Protein AF-A0A8S3WFT4-F1 (afdb_monomer_lite)

pLDDT: mean 75.22, std 12.32, range [48.56, 90.31]

Sequence (112 aa):
MVSKYGVLKLLSSRQKHTKAVSAIPSKTKQRNIMSAFVTKGVMLKNNVVTATEIKLAGFL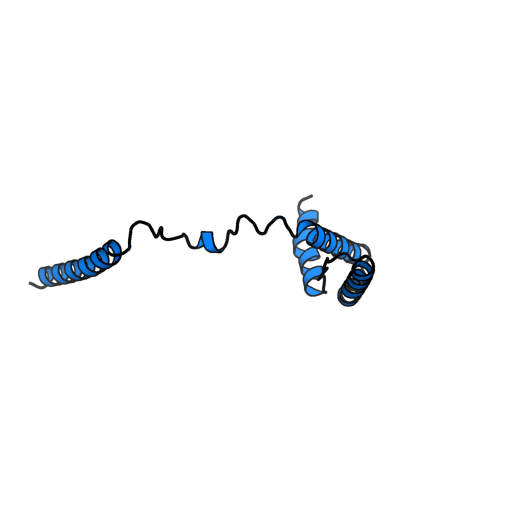AEHNIAFQTADHMSDLINGILEDFGVEHKIAMKRTKATAVITEVLVKVKNRL

Structure (mmCIF, N/CA/C/O backbone):
data_AF-A0A8S3WFT4-F1
#
_entry.id   AF-A0A8S3WFT4-F1
#
loop_
_atom_site.group_PDB
_atom_site.id
_atom_site.type_symbol
_atom_site.label_atom_id
_atom_site.label_alt_id
_atom_site.label_comp_id
_atom_site.label_asym_id
_atom_site.label_entity_id
_atom_site.label_seq_id
_atom_site.pdbx_PDB_ins_code
_atom_site.Cartn_x
_atom_site.Cartn_y
_atom_site.Cartn_z
_atom_site.occupancy
_atom_site.B_iso_or_equiv
_atom_site.auth_seq_id
_atom_site.auth_comp_id
_atom_site.auth_asym_id
_atom_site.auth_atom_id
_atom_site.pdbx_PDB_model_num
ATOM 1 N N . MET A 1 1 ? -52.990 -14.160 -47.522 1.00 48.56 1 MET A N 1
ATOM 2 C CA . MET A 1 1 ? -53.623 -13.350 -46.445 1.00 48.56 1 MET A CA 1
ATOM 3 C C . MET A 1 1 ? -52.805 -13.247 -45.138 1.00 48.56 1 MET A C 1
ATOM 5 O O . MET A 1 1 ? -53.292 -12.648 -44.191 1.00 48.56 1 MET A O 1
ATOM 9 N N . VAL A 1 2 ? -51.548 -13.720 -45.065 1.00 54.28 2 VAL A N 1
ATOM 10 C CA . VAL A 1 2 ? -50.767 -13.797 -43.799 1.00 54.28 2 VAL A CA 1
ATOM 11 C C . VAL A 1 2 ? -50.073 -12.477 -43.395 1.00 54.28 2 VAL A C 1
ATOM 13 O O . VAL A 1 2 ? -49.797 -12.245 -42.222 1.00 54.28 2 VAL A O 1
ATOM 16 N N . SER A 1 3 ? -49.849 -11.556 -44.338 1.00 59.12 3 SER A N 1
ATOM 17 C CA . SER A 1 3 ? -49.046 -10.342 -44.104 1.00 59.12 3 SER A CA 1
ATOM 18 C C . SER A 1 3 ? -49.707 -9.312 -43.164 1.00 59.12 3 SER A C 1
ATOM 20 O O . SER A 1 3 ? -49.033 -8.715 -42.326 1.00 59.12 3 SER A O 1
ATOM 22 N N . LYS A 1 4 ? -51.038 -9.148 -43.209 1.00 59.47 4 LYS A N 1
ATOM 23 C CA . LYS A 1 4 ? -51.744 -8.121 -42.412 1.00 59.47 4 LYS A CA 1
ATOM 24 C C . LYS A 1 4 ? -51.761 -8.427 -40.907 1.00 59.47 4 LYS A C 1
ATOM 26 O O . LYS A 1 4 ? -51.589 -7.524 -40.092 1.00 59.47 4 LYS A O 1
ATOM 31 N N . TYR A 1 5 ? -51.907 -9.698 -40.532 1.00 69.69 5 TYR A N 1
ATOM 32 C CA . TYR A 1 5 ? -51.956 -10.120 -39.127 1.00 69.69 5 TYR A CA 1
ATOM 33 C C . TYR A 1 5 ? -50.602 -9.965 -38.418 1.00 69.69 5 TYR A C 1
ATOM 35 O O . TYR A 1 5 ? -50.559 -9.568 -37.252 1.00 69.69 5 TYR A O 1
ATOM 43 N N . GLY A 1 6 ? -49.492 -10.199 -39.128 1.00 73.38 6 GLY A N 1
ATOM 44 C CA . GLY A 1 6 ? -48.143 -9.978 -38.595 1.00 73.38 6 GLY A CA 1
ATOM 45 C C . GLY A 1 6 ? -47.877 -8.506 -38.267 1.00 73.38 6 GLY A C 1
ATOM 46 O O . GLY A 1 6 ? -47.369 -8.188 -37.190 1.00 73.38 6 GLY A O 1
ATOM 47 N N . VAL A 1 7 ? -48.312 -7.599 -39.147 1.00 75.44 7 VAL A N 1
ATOM 48 C CA . VAL A 1 7 ? -48.195 -6.148 -38.937 1.00 75.44 7 VAL A CA 1
ATOM 49 C C . VAL A 1 7 ? -49.033 -5.692 -37.736 1.00 75.44 7 VAL A C 1
ATOM 51 O O . VAL A 1 7 ? -48.531 -4.949 -36.893 1.00 75.44 7 VAL A O 1
ATOM 54 N N . LEU A 1 8 ? -50.264 -6.193 -37.576 1.00 73.38 8 LEU A N 1
ATOM 55 C CA . LEU A 1 8 ? -51.098 -5.890 -36.402 1.00 73.38 8 LEU A CA 1
ATOM 56 C C . LEU A 1 8 ? -50.465 -6.360 -35.078 1.00 73.38 8 LEU A C 1
ATOM 58 O O . LEU A 1 8 ? -50.507 -5.647 -34.069 1.00 73.38 8 LEU A O 1
ATOM 62 N N . LYS A 1 9 ? -49.838 -7.542 -35.063 1.00 76.94 9 LYS A N 1
ATOM 63 C CA . LYS A 1 9 ? -49.160 -8.065 -33.865 1.00 76.94 9 LYS A CA 1
ATOM 64 C C . LYS A 1 9 ? -47.917 -7.245 -33.498 1.00 76.94 9 LYS A C 1
ATOM 66 O O . LYS A 1 9 ? -47.652 -7.009 -32.317 1.00 76.94 9 LYS A O 1
ATOM 71 N N . LEU A 1 10 ? -47.188 -6.758 -34.500 1.00 75.44 10 LEU A N 1
ATOM 72 C CA . LEU A 1 10 ? -46.042 -5.875 -34.299 1.00 75.44 10 LEU A CA 1
ATOM 73 C C . LEU A 1 10 ? -46.472 -4.504 -33.757 1.00 75.44 10 LEU A C 1
ATOM 75 O O . LEU A 1 10 ? -45.870 -4.003 -32.809 1.00 75.44 10 LEU A O 1
ATOM 79 N N . LEU A 1 11 ? -47.540 -3.921 -34.308 1.00 71.75 11 LEU A N 1
ATOM 80 C CA . LEU A 1 11 ? -48.081 -2.640 -33.846 1.00 71.75 11 LEU A CA 1
ATOM 81 C C . LEU A 1 11 ? -48.604 -2.722 -32.406 1.00 71.75 11 LEU A C 1
ATOM 83 O O . LEU A 1 11 ? -48.282 -1.859 -31.592 1.00 71.75 11 LEU A O 1
ATOM 87 N N . SER A 1 12 ? -49.332 -3.786 -32.053 1.00 77.19 12 SER A N 1
ATOM 88 C CA . SER A 1 12 ? -49.814 -3.978 -30.676 1.00 77.19 12 SER A CA 1
ATOM 89 C C . SER A 1 12 ? -48.675 -4.192 -29.670 1.00 77.19 12 SER A C 1
ATOM 91 O O . SER A 1 12 ? -48.727 -3.666 -28.560 1.00 77.19 12 SER A O 1
ATOM 93 N N . SER A 1 13 ? -47.608 -4.899 -30.053 1.00 74.69 13 SER A N 1
ATOM 94 C CA . SER A 1 13 ? -46.415 -5.060 -29.207 1.00 74.69 13 SER A CA 1
ATOM 95 C C . SER A 1 13 ? -45.667 -3.734 -29.017 1.00 74.69 13 SER A C 1
ATOM 97 O O . SER A 1 13 ? -45.250 -3.415 -27.904 1.00 74.69 13 SER A O 1
ATOM 99 N N . ARG A 1 14 ? -45.571 -2.910 -30.071 1.00 71.69 14 ARG A N 1
ATOM 100 C CA . ARG A 1 14 ? -44.982 -1.562 -30.000 1.00 71.69 14 ARG A CA 1
ATOM 101 C C . ARG A 1 14 ? -45.770 -0.636 -29.073 1.00 71.69 14 ARG A C 1
ATOM 103 O O . ARG A 1 14 ? -45.162 0.062 -28.269 1.00 71.69 14 ARG A O 1
ATOM 110 N N . GLN A 1 15 ? -47.102 -0.681 -29.116 1.00 72.94 15 GLN A N 1
ATOM 111 C CA . GLN A 1 15 ? -47.961 0.133 -28.246 1.00 72.94 15 GLN A CA 1
ATOM 112 C C . GLN A 1 15 ? -47.791 -0.180 -26.751 1.00 72.94 15 GLN A C 1
ATOM 114 O O . GLN A 1 15 ? -47.955 0.709 -25.919 1.00 72.94 15 GLN A O 1
ATOM 119 N N . LYS A 1 16 ? -47.460 -1.425 -26.385 1.00 76.69 16 LYS A N 1
ATOM 120 C CA . LYS A 1 16 ? -47.183 -1.794 -24.985 1.00 76.69 16 LYS A CA 1
ATOM 121 C C . LYS A 1 16 ? -45.894 -1.141 -24.482 1.00 76.69 16 LYS A C 1
ATOM 123 O O . LYS A 1 16 ? -45.881 -0.577 -23.393 1.00 76.69 16 LYS A O 1
ATOM 128 N N . HIS A 1 17 ? -44.843 -1.164 -25.303 1.00 69.19 17 HIS A N 1
ATOM 129 C CA . HIS A 1 17 ? -43.560 -0.539 -24.983 1.00 69.19 17 HIS A CA 1
ATOM 130 C C . HIS A 1 17 ? -43.679 0.986 -24.869 1.00 69.19 17 HIS A C 1
ATOM 132 O O . HIS A 1 17 ? -43.222 1.567 -23.890 1.00 69.19 17 HIS A O 1
ATOM 138 N N . THR A 1 18 ? -44.347 1.645 -25.822 1.00 69.62 18 THR A N 1
ATOM 139 C CA . THR A 1 18 ? -44.495 3.109 -25.792 1.00 69.62 18 THR A CA 1
ATOM 140 C C . THR A 1 18 ? -45.288 3.589 -24.579 1.00 69.62 18 THR A C 1
ATOM 142 O O . THR A 1 18 ? -44.901 4.585 -23.978 1.00 69.62 18 THR A O 1
ATOM 145 N N . LYS A 1 19 ? -46.342 2.864 -24.175 1.00 74.12 19 LYS A N 1
ATOM 146 C CA . LYS A 1 19 ? -47.128 3.172 -22.966 1.00 74.12 19 LYS A CA 1
ATOM 147 C C . LYS A 1 19 ? -46.314 3.021 -21.679 1.00 74.12 19 LYS A C 1
ATOM 149 O O . LYS A 1 19 ? -46.421 3.863 -20.792 1.00 74.12 19 LYS A O 1
ATOM 154 N N . ALA A 1 20 ? -45.491 1.975 -21.588 1.00 71.38 20 ALA A N 1
ATOM 155 C CA . ALA A 1 20 ? -44.613 1.754 -20.440 1.00 71.38 20 ALA A CA 1
ATOM 156 C C . ALA A 1 20 ? -43.543 2.851 -20.322 1.00 71.38 20 ALA A C 1
ATOM 158 O O . ALA A 1 20 ? -43.289 3.338 -19.227 1.00 71.38 20 ALA A O 1
ATOM 159 N N . VAL A 1 21 ? -42.971 3.291 -21.448 1.00 70.19 21 VAL A N 1
ATOM 160 C CA . VAL A 1 21 ? -41.975 4.374 -21.483 1.00 70.19 21 VAL A CA 1
ATOM 161 C C . VAL A 1 21 ? -42.606 5.740 -21.184 1.00 70.19 21 VAL A C 1
ATOM 163 O O . VAL A 1 21 ? -42.009 6.531 -20.462 1.00 70.19 21 VAL A O 1
ATOM 166 N N . SER A 1 22 ? -43.825 6.017 -21.662 1.00 66.25 22 SER A N 1
ATOM 167 C CA . SER A 1 22 ? -44.529 7.280 -21.375 1.00 66.25 22 SER A CA 1
ATOM 168 C C . SER A 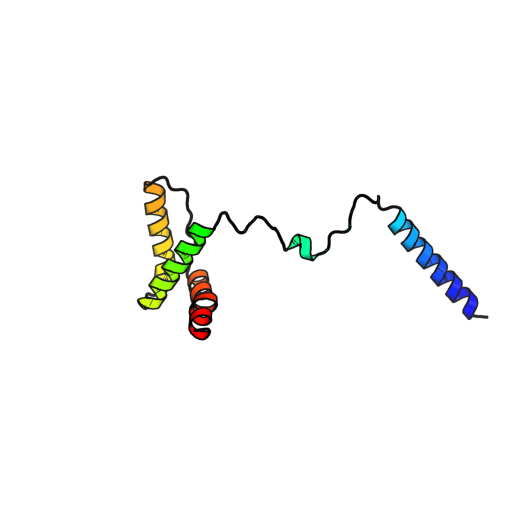1 22 ? -45.038 7.404 -19.935 1.00 66.25 22 SER A C 1
ATOM 170 O O . SER A 1 22 ? -45.328 8.508 -19.489 1.00 66.25 22 SER A O 1
ATOM 172 N N . ALA A 1 23 ? -45.169 6.285 -19.214 1.00 68.56 23 ALA A N 1
ATOM 173 C CA . ALA A 1 23 ? -45.550 6.265 -17.801 1.00 68.56 23 ALA A CA 1
ATOM 174 C C . ALA A 1 23 ? -44.373 6.583 -16.858 1.00 68.56 23 ALA A C 1
ATOM 176 O O . ALA A 1 23 ? -44.577 6.775 -15.660 1.00 68.56 23 ALA A O 1
ATOM 177 N N . ILE A 1 24 ? -43.142 6.647 -17.381 1.00 66.81 24 ILE A N 1
ATOM 178 C CA . ILE A 1 24 ? -41.960 7.034 -16.612 1.00 66.81 24 ILE A CA 1
ATOM 179 C C . ILE A 1 24 ? -41.954 8.568 -16.507 1.00 66.81 24 ILE A C 1
ATOM 181 O O . ILE A 1 24 ? -41.862 9.246 -17.533 1.00 66.81 24 ILE A O 1
ATOM 185 N N . PRO A 1 25 ? -42.049 9.153 -15.298 1.00 63.12 25 PRO A N 1
ATOM 186 C CA . PRO A 1 25 ? -42.060 10.601 -15.138 1.00 63.12 25 PRO A CA 1
ATOM 187 C C . PRO A 1 25 ? -40.754 11.206 -15.671 1.00 63.12 25 PRO A C 1
ATOM 189 O O . PRO A 1 25 ? -39.657 10.755 -15.339 1.00 63.12 25 PRO A O 1
ATOM 192 N N . SER A 1 26 ? -40.876 12.274 -16.461 1.00 58.84 26 SER A N 1
ATOM 193 C CA . SER A 1 26 ? -39.796 12.971 -17.187 1.00 58.84 26 SER A CA 1
ATOM 194 C C . SER A 1 26 ? -38.615 13.458 -16.330 1.00 58.84 26 SER A C 1
ATOM 196 O O . SER A 1 26 ? -37.589 13.880 -16.864 1.00 58.84 26 SER A O 1
ATOM 198 N N . LYS A 1 27 ? -38.728 13.391 -15.000 1.00 55.97 27 LYS A N 1
ATOM 199 C CA . LYS A 1 27 ? -37.679 13.776 -14.047 1.00 55.97 27 LYS A CA 1
ATOM 200 C C . LYS A 1 27 ? -36.658 12.671 -13.765 1.00 55.97 27 LYS A C 1
ATOM 202 O O . LYS A 1 27 ? -35.586 12.976 -13.246 1.00 55.97 27 LYS A O 1
ATOM 207 N N . THR A 1 28 ? -36.914 11.424 -14.154 1.00 60.91 28 THR A N 1
ATOM 208 C CA . THR A 1 28 ? -35.935 10.339 -13.996 1.00 60.91 28 THR A CA 1
ATOM 209 C C . THR A 1 28 ? -35.116 10.205 -15.275 1.00 60.91 28 THR A C 1
ATOM 211 O O . THR A 1 28 ? -35.327 9.299 -16.076 1.00 60.91 28 THR A O 1
ATOM 214 N N . LYS A 1 29 ? -34.176 11.138 -15.494 1.00 61.50 29 LYS A N 1
ATOM 215 C CA . LYS A 1 29 ? -33.144 10.993 -16.536 1.00 61.50 29 LYS A CA 1
ATOM 216 C C . LYS A 1 29 ? -32.488 9.622 -16.367 1.00 61.50 29 LYS A C 1
ATOM 218 O O . LYS A 1 29 ? -31.832 9.389 -15.352 1.00 61.50 29 LYS A O 1
ATOM 223 N N . GLN A 1 30 ? -32.659 8.730 -17.345 1.00 65.94 30 GLN A N 1
ATOM 224 C CA . GLN A 1 30 ? -31.895 7.487 -17.410 1.00 65.94 30 GLN A CA 1
ATOM 225 C C . GLN A 1 30 ? -30.411 7.853 -17.349 1.00 65.94 30 GLN A C 1
ATOM 227 O O . GLN A 1 30 ? -29.880 8.534 -18.228 1.00 65.94 30 GLN A O 1
ATOM 232 N N . ARG A 1 31 ? -29.758 7.485 -16.248 1.00 65.75 31 ARG A N 1
ATOM 233 C CA . ARG A 1 31 ? -28.337 7.750 -16.054 1.00 65.75 31 ARG A CA 1
ATOM 234 C C . ARG A 1 31 ? -27.555 6.794 -16.953 1.00 65.75 31 ARG A C 1
ATOM 236 O O . ARG A 1 31 ? -27.801 5.592 -16.925 1.00 65.75 31 ARG A O 1
ATOM 243 N N . ASN A 1 32 ? -26.631 7.320 -17.758 1.00 74.88 32 ASN A N 1
ATOM 244 C CA . ASN A 1 32 ? -25.698 6.490 -18.523 1.00 74.88 32 ASN A CA 1
ATOM 245 C C . ASN A 1 32 ? -24.906 5.604 -17.542 1.00 74.88 32 ASN A C 1
ATOM 247 O O . ASN A 1 32 ? -24.488 6.091 -16.489 1.00 74.88 32 ASN A O 1
ATOM 251 N N . ILE A 1 33 ? -24.690 4.334 -17.895 1.00 73.44 33 ILE A N 1
ATOM 252 C CA . ILE A 1 33 ? -23.939 3.339 -17.111 1.00 73.44 33 ILE A CA 1
ATOM 253 C C . ILE A 1 33 ? -22.592 3.907 -16.620 1.00 73.44 33 ILE A C 1
ATOM 255 O O . ILE A 1 33 ? -22.219 3.699 -15.470 1.00 73.44 33 ILE A O 1
ATOM 259 N N . MET A 1 34 ? -21.913 4.724 -17.432 1.00 69.44 34 MET A N 1
ATOM 260 C CA . MET A 1 34 ? -20.646 5.391 -17.088 1.00 69.44 34 MET A CA 1
ATOM 261 C C . MET A 1 34 ? -20.732 6.317 -15.864 1.00 69.44 34 MET A C 1
ATOM 263 O O . MET A 1 34 ? -19.746 6.505 -15.158 1.00 69.44 34 MET A O 1
ATOM 267 N N . SER A 1 35 ? -21.906 6.874 -15.559 1.00 66.06 35 SER A N 1
ATOM 268 C CA . SER A 1 35 ? -22.090 7.739 -14.383 1.00 66.06 35 SER A CA 1
ATOM 269 C C . SER A 1 35 ? -22.023 6.995 -13.046 1.00 66.06 35 SER A C 1
ATOM 271 O O . SER A 1 35 ? -21.819 7.634 -12.019 1.00 66.06 35 SER A O 1
ATOM 273 N N . ALA A 1 36 ? -22.149 5.663 -13.052 1.00 64.38 36 ALA A N 1
ATOM 274 C CA . ALA A 1 36 ? -21.922 4.838 -11.867 1.00 64.38 36 ALA A CA 1
ATOM 275 C C . ALA A 1 36 ? -20.425 4.637 -11.572 1.00 64.38 36 ALA A C 1
ATOM 277 O O . ALA A 1 36 ? -20.056 4.382 -10.431 1.00 64.38 36 ALA A O 1
ATOM 278 N N . PHE A 1 37 ? -19.567 4.776 -12.588 1.00 69.81 37 PHE A N 1
ATOM 279 C CA . PHE A 1 37 ? -18.124 4.543 -12.482 1.00 69.81 37 PHE A CA 1
ATOM 280 C C . PHE A 1 37 ? -17.312 5.834 -12.328 1.00 69.81 37 PHE A C 1
ATOM 282 O O . PHE A 1 37 ? -16.200 5.800 -11.811 1.00 69.81 37 PHE A O 1
ATOM 289 N N . VAL A 1 38 ? -17.855 6.985 -12.741 1.00 67.38 38 VAL A N 1
ATOM 290 C CA . VAL A 1 38 ? -17.187 8.287 -12.599 1.00 67.38 38 VAL A CA 1
ATOM 291 C C . VAL A 1 38 ? -17.728 9.025 -11.375 1.00 67.38 38 VAL A C 1
ATOM 293 O O . VAL A 1 38 ? -18.539 9.948 -11.476 1.00 67.38 38 VAL A O 1
ATOM 296 N N . THR A 1 39 ? -17.249 8.660 -10.188 1.00 60.56 39 THR A N 1
ATOM 297 C CA . THR A 1 39 ? -17.391 9.506 -8.998 1.00 60.56 39 THR A CA 1
ATOM 298 C C . THR A 1 39 ? -16.359 10.624 -9.081 1.00 60.56 39 THR A C 1
ATOM 300 O O . THR A 1 39 ? -15.200 10.472 -8.701 1.00 60.56 39 THR A O 1
ATOM 303 N N . LYS A 1 40 ? -16.796 11.793 -9.557 1.00 54.16 40 LYS A N 1
ATOM 304 C CA . LYS A 1 40 ? -16.000 13.025 -9.724 1.00 54.16 40 LYS A CA 1
ATOM 305 C C . LYS A 1 40 ? -15.383 13.589 -8.418 1.00 54.16 40 LYS A C 1
ATOM 307 O O . LYS A 1 40 ? -14.876 14.700 -8.431 1.00 54.16 40 LYS A O 1
ATOM 312 N N . GLY A 1 41 ? -15.434 12.861 -7.295 1.00 51.00 41 GLY A N 1
ATOM 313 C CA . GLY A 1 41 ? -15.087 13.355 -5.954 1.00 51.00 41 GLY A CA 1
ATOM 314 C C . GLY A 1 41 ? -14.237 12.436 -5.065 1.00 51.00 41 GLY A C 1
ATOM 315 O O . GLY A 1 41 ? -13.935 12.831 -3.946 1.00 51.00 41 GLY A O 1
ATOM 316 N N . VAL A 1 42 ? -13.819 11.243 -5.513 1.00 50.78 42 VAL A N 1
ATOM 317 C CA . VAL A 1 42 ? -12.988 10.333 -4.679 1.00 50.78 42 VAL A CA 1
ATOM 318 C C . VAL A 1 42 ? -11.476 10.590 -4.844 1.00 50.78 42 VAL A C 1
ATOM 320 O O . VAL A 1 42 ? -10.667 10.145 -4.038 1.00 50.78 42 VAL A O 1
ATOM 323 N N . MET A 1 43 ? -11.077 11.385 -5.839 1.00 50.16 43 MET A N 1
ATOM 324 C CA . MET A 1 43 ? -9.676 11.562 -6.251 1.00 50.16 43 MET A CA 1
ATOM 325 C C . MET A 1 43 ? -8.805 12.467 -5.354 1.00 50.16 43 MET A C 1
ATOM 327 O O . MET A 1 43 ? -7.636 12.637 -5.668 1.00 50.16 43 MET A O 1
ATOM 331 N N . LEU A 1 44 ? -9.312 13.065 -4.264 1.00 51.78 44 LEU A N 1
ATOM 332 C CA . LEU A 1 44 ? -8.554 14.117 -3.550 1.00 51.78 44 LEU A CA 1
ATOM 333 C C . LEU A 1 44 ? -8.260 13.876 -2.063 1.00 51.78 44 LEU A C 1
ATOM 335 O O . LEU A 1 44 ? -7.386 14.550 -1.526 1.00 51.78 44 LEU A O 1
ATOM 339 N N . LYS A 1 45 ? -8.908 12.920 -1.384 1.00 51.72 45 LYS A N 1
ATOM 340 C CA . LYS A 1 45 ? -8.650 12.685 0.055 1.00 51.72 45 LYS A CA 1
ATOM 341 C C . LYS A 1 45 ? -7.491 11.725 0.347 1.00 51.72 45 LYS A C 1
ATOM 343 O O . LYS A 1 45 ? -6.946 11.767 1.439 1.00 51.72 45 LYS A O 1
ATOM 348 N N . ASN A 1 46 ? -7.065 10.919 -0.626 1.00 55.72 46 ASN A N 1
ATOM 349 C CA . ASN A 1 46 ? -6.067 9.864 -0.408 1.00 55.72 46 ASN A CA 1
ATOM 350 C C . ASN A 1 46 ? -4.662 10.196 -0.926 1.00 55.72 46 ASN A C 1
ATOM 352 O O . ASN A 1 46 ? -3.793 9.338 -0.847 1.00 55.72 46 ASN A O 1
ATOM 356 N N . ASN A 1 47 ? -4.417 11.415 -1.421 1.00 68.25 47 ASN A N 1
ATOM 357 C CA . ASN A 1 47 ? -3.162 11.755 -2.103 1.00 68.25 47 ASN A CA 1
ATOM 358 C C . ASN A 1 47 ? -1.918 11.525 -1.239 1.00 68.25 47 ASN A C 1
ATOM 360 O O . ASN A 1 47 ? -0.915 11.032 -1.745 1.00 68.25 47 ASN A O 1
ATOM 364 N N . VAL A 1 48 ? -1.982 11.849 0.055 1.00 78.56 48 VAL A N 1
ATOM 365 C CA . VAL A 1 48 ? -0.839 11.693 0.966 1.00 78.56 48 VAL A CA 1
ATOM 366 C C . VAL A 1 48 ? -0.544 10.216 1.211 1.00 78.56 48 VAL A C 1
ATOM 368 O O . VAL A 1 48 ? 0.587 9.790 1.013 1.00 78.56 48 VAL A O 1
ATOM 371 N N . VAL A 1 49 ? -1.560 9.416 1.550 1.00 82.81 49 VAL A N 1
ATOM 372 C CA . VAL A 1 49 ? -1.399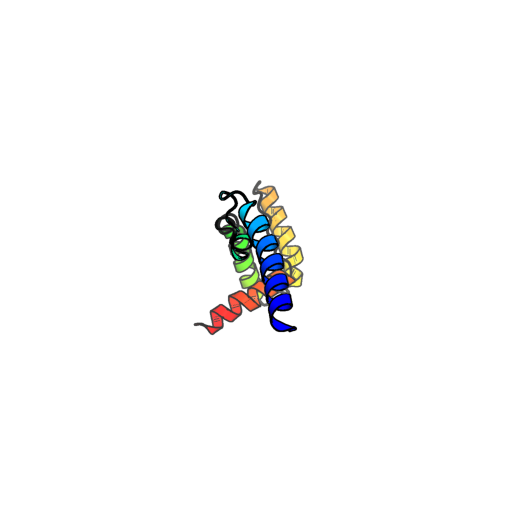 7.971 1.777 1.00 82.81 49 VAL A CA 1
ATOM 373 C C . VAL A 1 49 ? -0.896 7.289 0.508 1.00 82.81 49 VAL A C 1
ATOM 375 O O . VAL A 1 49 ? 0.105 6.582 0.554 1.00 82.81 49 VAL A O 1
ATOM 378 N N . THR A 1 50 ? -1.506 7.569 -0.646 1.00 83.56 50 THR A N 1
ATOM 379 C CA . THR A 1 50 ? -1.068 6.983 -1.919 1.00 83.56 50 THR A CA 1
ATOM 380 C C . THR A 1 50 ? 0.341 7.420 -2.306 1.00 83.56 50 THR A C 1
ATOM 382 O O . THR A 1 50 ? 1.111 6.610 -2.809 1.00 83.56 50 THR A O 1
ATOM 385 N N . ALA A 1 51 ? 0.712 8.681 -2.060 1.00 84.44 51 ALA A N 1
ATOM 386 C CA . ALA A 1 51 ? 2.063 9.160 -2.335 1.00 84.44 51 ALA A CA 1
ATOM 387 C C . ALA A 1 51 ? 3.092 8.485 -1.422 1.00 84.44 51 ALA A C 1
ATOM 389 O O . ALA A 1 51 ? 4.161 8.101 -1.893 1.00 84.44 51 ALA A O 1
ATOM 390 N N . THR A 1 52 ? 2.773 8.305 -0.140 1.00 86.19 52 THR A N 1
ATOM 391 C CA . THR A 1 52 ? 3.629 7.586 0.809 1.00 86.19 52 THR A CA 1
ATOM 392 C C . THR A 1 52 ? 3.801 6.127 0.402 1.00 86.19 52 THR A C 1
ATOM 394 O O . THR A 1 52 ? 4.923 5.635 0.383 1.00 86.19 52 THR A O 1
ATOM 397 N N . GLU A 1 53 ? 2.727 5.453 -0.011 1.00 87.94 53 GLU A N 1
ATOM 398 C CA . GLU A 1 53 ? 2.789 4.074 -0.508 1.00 87.94 53 GLU A CA 1
ATOM 399 C C . GLU A 1 53 ? 3.650 3.951 -1.772 1.00 87.94 53 GLU A C 1
ATOM 401 O O . GLU A 1 53 ? 4.446 3.023 -1.884 1.00 87.94 53 GLU A O 1
ATOM 406 N N . ILE A 1 54 ? 3.553 4.900 -2.709 1.00 88.88 54 ILE A N 1
ATOM 407 C CA . ILE A 1 54 ? 4.400 4.911 -3.912 1.00 88.88 54 ILE A CA 1
ATOM 408 C C . ILE A 1 54 ? 5.873 5.113 -3.548 1.00 88.88 54 ILE A C 1
ATOM 410 O O . ILE A 1 54 ? 6.730 4.391 -4.055 1.00 88.88 54 ILE A O 1
ATOM 414 N N . LYS A 1 55 ? 6.173 6.062 -2.654 1.00 87.94 55 LYS A N 1
ATOM 415 C CA . LYS A 1 55 ? 7.545 6.318 -2.189 1.00 87.94 55 LYS A CA 1
ATOM 416 C C . LYS A 1 55 ? 8.136 5.104 -1.478 1.00 87.94 55 LYS A C 1
ATOM 418 O O . LYS A 1 55 ? 9.274 4.736 -1.744 1.00 87.94 55 LYS A O 1
ATOM 423 N N . LEU A 1 56 ? 7.357 4.462 -0.612 1.00 89.19 56 LEU A N 1
ATOM 424 C CA . LEU A 1 56 ? 7.788 3.292 0.145 1.00 89.19 56 LEU A CA 1
ATOM 425 C C . LEU A 1 56 ? 8.006 2.076 -0.769 1.00 89.19 56 LEU A C 1
ATOM 427 O O . LEU A 1 56 ? 8.987 1.353 -0.614 1.00 89.19 56 LEU A O 1
ATOM 431 N N . ALA A 1 57 ? 7.144 1.884 -1.771 1.00 88.25 57 ALA A N 1
ATOM 432 C CA . ALA A 1 57 ? 7.336 0.858 -2.791 1.00 88.25 57 ALA A CA 1
ATOM 433 C C . ALA A 1 57 ? 8.585 1.127 -3.654 1.00 88.25 57 ALA A C 1
ATOM 435 O O . ALA A 1 57 ? 9.330 0.197 -3.955 1.00 88.25 57 ALA A O 1
ATOM 436 N N . GLY A 1 58 ? 8.843 2.391 -4.006 1.00 87.69 58 GLY A N 1
ATOM 437 C CA . GLY A 1 58 ? 10.068 2.808 -4.694 1.00 87.69 58 GLY A CA 1
ATOM 438 C C . GLY A 1 58 ? 11.324 2.490 -3.886 1.00 87.69 58 GLY A C 1
ATOM 439 O O . GLY A 1 58 ? 12.220 1.831 -4.399 1.00 87.69 58 GLY A O 1
ATOM 440 N N . PHE A 1 59 ? 11.337 2.841 -2.598 1.00 89.62 59 PHE A N 1
ATOM 441 C CA . PHE A 1 59 ? 12.441 2.532 -1.685 1.00 89.62 59 PHE A CA 1
ATOM 442 C C . PHE A 1 59 ? 12.741 1.026 -1.615 1.00 89.62 59 PHE A C 1
ATOM 444 O O . PHE A 1 59 ? 13.893 0.609 -1.726 1.00 89.62 59 PHE A O 1
ATOM 451 N N . LEU A 1 60 ? 11.704 0.187 -1.492 1.00 89.44 60 LEU A N 1
ATOM 452 C CA . LEU A 1 60 ? 11.876 -1.270 -1.501 1.00 89.44 60 LEU A CA 1
ATOM 453 C C . LEU A 1 60 ? 12.513 -1.773 -2.804 1.00 89.44 60 LEU A C 1
ATOM 455 O O . LEU A 1 60 ? 13.373 -2.652 -2.763 1.00 89.44 60 LEU A O 1
ATOM 459 N N . ALA A 1 61 ? 12.099 -1.216 -3.946 1.00 87.56 61 ALA A N 1
ATOM 460 C CA . ALA A 1 61 ? 12.619 -1.593 -5.256 1.00 87.56 61 ALA A CA 1
ATOM 461 C C . ALA A 1 61 ? 14.075 -1.146 -5.460 1.00 87.56 61 ALA A C 1
ATOM 463 O O . ALA A 1 61 ? 14.888 -1.923 -5.954 1.00 87.56 61 ALA A O 1
ATOM 464 N N . GLU A 1 62 ? 14.407 0.085 -5.067 1.00 87.12 62 GLU A N 1
ATOM 465 C CA . GLU A 1 62 ? 15.746 0.668 -5.217 1.00 87.12 62 GLU A CA 1
ATOM 466 C C . GLU A 1 62 ? 16.795 -0.066 -4.380 1.00 87.12 62 GLU A C 1
ATOM 468 O O . GLU A 1 62 ? 17.909 -0.303 -4.845 1.00 87.12 62 GLU A O 1
ATOM 473 N N . HIS A 1 63 ? 16.427 -0.477 -3.167 1.00 89.25 63 HIS A N 1
ATOM 474 C CA . HIS A 1 63 ? 17.335 -1.156 -2.244 1.00 89.25 63 HIS A CA 1
ATOM 475 C C . HIS A 1 63 ? 17.253 -2.689 -2.302 1.00 89.25 63 HIS A C 1
ATOM 477 O O . HIS A 1 63 ? 17.876 -3.359 -1.479 1.00 89.25 63 HIS A O 1
ATOM 483 N N . ASN A 1 64 ? 16.505 -3.254 -3.259 1.00 86.44 64 ASN A N 1
ATOM 484 C CA . ASN A 1 64 ? 16.280 -4.699 -3.399 1.00 86.44 64 ASN A CA 1
ATOM 485 C C . ASN A 1 64 ? 15.832 -5.369 -2.081 1.00 86.44 64 ASN A C 1
ATOM 487 O O . ASN A 1 64 ? 16.285 -6.454 -1.711 1.00 86.44 64 ASN A O 1
ATOM 491 N N . ILE A 1 65 ? 14.954 -4.694 -1.339 1.00 88.94 65 ILE A N 1
ATOM 492 C CA . ILE A 1 65 ? 14.418 -5.202 -0.077 1.00 88.94 65 ILE A CA 1
ATOM 493 C C . ILE A 1 65 ? 13.268 -6.161 -0.388 1.00 88.94 65 ILE A C 1
ATOM 495 O O . ILE A 1 65 ? 12.407 -5.886 -1.225 1.00 88.94 65 ILE A O 1
ATOM 499 N N . ALA A 1 66 ? 13.223 -7.290 0.320 1.00 87.44 66 ALA A N 1
ATOM 500 C CA . ALA A 1 66 ? 12.167 -8.278 0.147 1.00 87.44 66 ALA A CA 1
ATOM 501 C C . ALA A 1 66 ? 10.771 -7.674 0.392 1.00 87.44 66 ALA A C 1
ATOM 503 O O . ALA A 1 66 ? 10.510 -7.066 1.429 1.00 87.44 66 ALA A O 1
ATOM 504 N N . PHE A 1 67 ? 9.823 -7.925 -0.517 1.00 85.56 67 PHE A N 1
ATOM 505 C CA . PHE A 1 67 ? 8.437 -7.452 -0.370 1.00 85.56 67 PHE A CA 1
ATOM 506 C C . PHE A 1 67 ? 7.708 -8.027 0.844 1.00 85.56 67 PHE A C 1
ATOM 508 O O . PHE A 1 67 ? 6.698 -7.473 1.263 1.00 85.56 67 PHE A O 1
ATOM 515 N N . GLN A 1 68 ? 8.206 -9.121 1.418 1.00 87.94 68 GLN A N 1
ATOM 516 C CA . GLN A 1 68 ? 7.690 -9.658 2.675 1.00 87.94 68 GLN A CA 1
ATOM 517 C C . GLN A 1 68 ? 7.939 -8.697 3.846 1.00 87.94 68 GLN A C 1
ATOM 519 O O . GLN A 1 68 ? 7.114 -8.596 4.748 1.00 87.94 68 GLN A O 1
ATOM 524 N N . THR A 1 69 ? 9.018 -7.911 3.790 1.00 86.56 69 THR A N 1
ATOM 525 C CA . THR A 1 69 ? 9.308 -6.861 4.772 1.00 86.56 69 THR A CA 1
ATOM 526 C C . THR A 1 69 ? 8.273 -5.734 4.719 1.00 86.56 69 THR A C 1
ATOM 528 O O . THR A 1 69 ? 8.015 -5.105 5.738 1.00 86.56 69 THR A O 1
ATOM 531 N N . ALA A 1 70 ? 7.620 -5.505 3.571 1.00 86.56 70 ALA A N 1
ATOM 532 C CA . ALA A 1 70 ? 6.574 -4.488 3.425 1.00 86.56 70 ALA A CA 1
ATOM 533 C C . ALA A 1 70 ? 5.365 -4.731 4.339 1.00 86.56 70 ALA A C 1
ATOM 535 O O . ALA A 1 70 ? 4.763 -3.768 4.820 1.00 86.56 70 ALA A O 1
ATOM 536 N N . ASP A 1 71 ? 5.036 -6.003 4.598 1.00 86.44 71 ASP A N 1
ATOM 537 C CA . ASP A 1 71 ? 3.909 -6.379 5.450 1.00 86.44 71 ASP A CA 1
ATOM 538 C C . ASP A 1 71 ? 4.145 -5.884 6.890 1.00 86.44 71 ASP A C 1
ATOM 540 O O . ASP A 1 71 ? 3.301 -5.186 7.441 1.00 86.44 71 ASP A O 1
ATOM 544 N N . HIS A 1 72 ? 5.332 -6.138 7.449 1.00 89.00 72 HIS A N 1
ATOM 545 C CA . HIS A 1 72 ? 5.698 -5.708 8.805 1.00 89.00 72 HIS A CA 1
ATOM 546 C C . HIS A 1 72 ? 6.079 -4.226 8.897 1.00 89.00 72 HIS A C 1
ATOM 548 O O . HIS A 1 72 ? 5.803 -3.566 9.895 1.00 89.00 72 HIS A O 1
ATOM 554 N N . MET A 1 73 ? 6.701 -3.681 7.852 1.00 89.06 73 MET A N 1
ATOM 555 C CA . MET A 1 73 ? 7.093 -2.274 7.794 1.00 89.06 73 MET A CA 1
ATOM 556 C C . MET A 1 73 ? 5.873 -1.348 7.774 1.00 89.06 73 MET A C 1
ATOM 558 O O . MET A 1 73 ? 5.901 -0.291 8.398 1.00 89.06 73 MET A O 1
ATOM 562 N N . SER A 1 74 ? 4.791 -1.745 7.097 1.00 88.38 74 SER A N 1
ATOM 563 C CA . SER A 1 74 ? 3.535 -0.985 7.108 1.00 88.38 74 SER A CA 1
ATOM 564 C C . SER A 1 74 ? 2.936 -0.908 8.512 1.00 88.38 74 SER A C 1
ATOM 566 O O . SER A 1 74 ? 2.511 0.164 8.935 1.00 88.38 74 SER A O 1
ATOM 568 N N . ASP A 1 75 ? 2.937 -2.026 9.242 1.00 89.31 75 ASP A N 1
ATOM 569 C CA . ASP A 1 75 ? 2.424 -2.090 10.612 1.00 89.31 75 ASP A CA 1
ATOM 570 C C . ASP A 1 75 ? 3.284 -1.247 11.569 1.00 89.31 75 ASP A C 1
ATOM 572 O O . ASP A 1 75 ? 2.743 -0.489 12.371 1.00 89.31 75 ASP A O 1
ATOM 576 N N . LEU A 1 76 ? 4.615 -1.293 11.421 1.00 90.31 76 LEU A N 1
ATOM 577 C CA . LEU A 1 76 ? 5.544 -0.466 12.198 1.00 90.31 76 LEU A CA 1
ATOM 57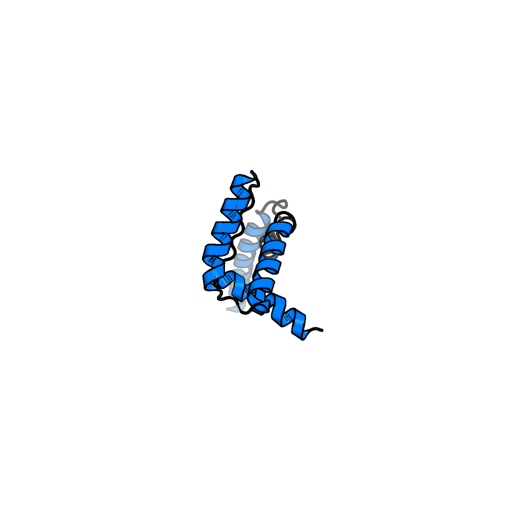8 C C . LEU A 1 76 ? 5.306 1.034 11.977 1.00 90.31 76 LEU A C 1
ATOM 580 O O . LEU A 1 76 ? 5.220 1.791 12.939 1.00 90.31 76 LEU A O 1
ATOM 584 N N . ILE A 1 77 ? 5.193 1.470 10.719 1.00 88.56 77 ILE A N 1
ATOM 585 C CA . ILE A 1 77 ? 4.975 2.887 10.399 1.00 88.56 77 ILE A CA 1
ATOM 586 C C . ILE A 1 77 ? 3.621 3.355 10.941 1.00 88.56 77 ILE A C 1
ATOM 588 O O . ILE A 1 77 ? 3.543 4.451 11.486 1.00 88.56 77 ILE A O 1
ATOM 592 N N . ASN A 1 78 ? 2.569 2.539 10.830 1.00 89.19 78 ASN A N 1
ATOM 593 C CA . ASN A 1 78 ? 1.265 2.892 11.394 1.00 89.19 78 ASN A CA 1
ATOM 594 C C . ASN A 1 78 ? 1.320 3.017 12.922 1.00 89.19 78 ASN A C 1
ATOM 596 O O . ASN A 1 78 ? 0.790 3.989 13.440 1.00 89.19 78 ASN A O 1
ATOM 600 N N . GLY A 1 79 ? 2.015 2.114 13.624 1.00 88.44 79 GLY A N 1
ATOM 601 C CA . GLY A 1 79 ? 2.201 2.227 15.076 1.00 88.44 79 GLY A CA 1
ATOM 602 C C . GLY A 1 79 ? 2.916 3.521 15.476 1.00 88.44 79 GLY A C 1
ATOM 603 O O . GLY A 1 79 ? 2.454 4.239 16.354 1.00 88.44 79 GLY A O 1
ATOM 604 N N . ILE A 1 80 ? 3.977 3.888 14.748 1.00 87.81 80 ILE A N 1
ATOM 605 C CA . ILE A 1 80 ? 4.678 5.163 14.959 1.00 87.81 80 ILE A CA 1
ATOM 606 C C . ILE A 1 80 ? 3.732 6.356 14.733 1.00 87.81 80 ILE A C 1
ATOM 608 O O . ILE A 1 80 ? 3.768 7.321 15.486 1.00 87.81 80 ILE A O 1
ATOM 612 N N . LEU A 1 81 ? 2.887 6.327 13.698 1.00 85.62 81 LEU A N 1
ATOM 613 C CA . LEU A 1 81 ? 1.950 7.419 13.401 1.00 85.62 81 LEU A CA 1
ATOM 614 C C . LEU A 1 81 ? 0.815 7.530 14.428 1.00 85.62 81 LEU A C 1
ATOM 616 O O . LEU A 1 81 ? 0.397 8.646 14.749 1.00 85.62 81 LEU A O 1
ATOM 620 N N . GLU A 1 82 ? 0.348 6.397 14.950 1.00 86.31 82 GLU A N 1
ATOM 621 C CA . GLU A 1 82 ? -0.631 6.334 16.037 1.00 86.31 82 GLU A CA 1
ATOM 622 C C . GLU A 1 82 ? -0.089 7.002 17.308 1.00 86.31 82 GLU A C 1
ATOM 624 O O . GLU A 1 82 ? -0.802 7.807 17.910 1.00 86.31 82 GLU A O 1
ATOM 629 N N . ASP A 1 83 ? 1.188 6.784 17.646 1.00 84.81 83 ASP A N 1
ATOM 630 C CA . ASP A 1 83 ? 1.852 7.446 18.781 1.00 84.81 83 ASP A CA 1
ATOM 631 C C . ASP A 1 83 ? 1.873 8.981 18.643 1.00 84.81 83 ASP A C 1
ATOM 633 O O . ASP A 1 83 ? 1.824 9.710 19.636 1.00 84.81 83 ASP A O 1
ATOM 637 N N . PHE A 1 84 ? 1.895 9.498 17.409 1.00 83.88 84 PHE A N 1
ATOM 638 C CA . PHE A 1 84 ? 1.835 10.935 17.118 1.00 83.88 84 PHE A CA 1
ATOM 639 C C . PHE A 1 84 ? 0.405 11.482 16.956 1.00 83.88 84 PHE A C 1
ATOM 641 O O . PHE A 1 84 ? 0.234 12.658 16.625 1.00 83.88 84 PHE A O 1
ATOM 648 N N . GLY A 1 85 ? -0.631 10.664 17.177 1.00 80.06 85 GLY A N 1
ATOM 649 C CA . GLY A 1 85 ? -2.035 11.066 17.038 1.00 80.06 85 GLY A CA 1
ATOM 650 C C . GLY A 1 85 ? -2.471 11.318 15.590 1.00 80.06 85 GLY A C 1
ATOM 651 O O . GLY A 1 85 ? -3.464 12.008 15.348 1.00 80.06 85 GLY A O 1
ATOM 652 N N . VAL A 1 86 ? -1.729 10.792 14.611 1.00 78.75 86 VAL A N 1
ATOM 653 C CA . VAL A 1 86 ? -2.020 10.957 13.186 1.00 78.75 86 VAL A CA 1
ATOM 654 C C . VAL A 1 86 ? -2.869 9.782 12.709 1.00 78.75 86 VAL A C 1
ATOM 656 O O . VAL A 1 86 ? -2.372 8.680 12.504 1.00 78.75 86 VAL A O 1
ATOM 659 N N . GLU A 1 87 ? -4.158 10.022 12.464 1.00 68.31 87 GLU A N 1
ATOM 660 C CA . GLU A 1 87 ? -5.080 9.005 11.943 1.00 68.31 87 GLU A CA 1
ATOM 661 C C . GLU A 1 87 ? -4.846 8.790 10.434 1.00 68.31 87 GLU A C 1
ATOM 663 O O . GLU A 1 87 ? -5.574 9.297 9.581 1.00 68.31 87 GLU A O 1
ATOM 668 N N . HIS A 1 88 ? -3.750 8.119 10.074 1.00 74.44 88 HIS A N 1
ATOM 669 C CA . HIS A 1 88 ? -3.430 7.720 8.701 1.00 74.44 88 HIS A CA 1
ATOM 670 C C . HIS A 1 88 ? -3.101 6.233 8.675 1.00 74.44 88 HIS A C 1
ATOM 672 O O . HIS A 1 88 ? -2.228 5.772 9.399 1.00 74.44 88 HIS A O 1
ATOM 678 N N . LYS A 1 89 ? -3.775 5.482 7.800 1.00 81.00 89 LYS A N 1
ATOM 679 C CA . LYS A 1 89 ? -3.564 4.040 7.661 1.00 81.00 89 LYS A CA 1
ATOM 680 C C . LYS A 1 89 ? -2.877 3.729 6.343 1.00 81.00 89 LYS A C 1
ATOM 682 O O . LYS A 1 89 ? -3.518 3.683 5.292 1.00 81.00 89 LYS A O 1
ATOM 687 N N . ILE A 1 90 ? -1.571 3.503 6.405 1.00 85.94 90 ILE A N 1
ATOM 688 C CA . ILE A 1 90 ? -0.785 3.020 5.273 1.00 85.94 90 ILE A CA 1
ATOM 689 C C . ILE A 1 90 ? -1.036 1.519 5.152 1.00 85.94 90 ILE A C 1
ATOM 691 O O . ILE A 1 90 ? -0.738 0.748 6.061 1.00 85.94 90 ILE A O 1
ATOM 695 N N . ALA A 1 91 ? -1.606 1.088 4.030 1.00 84.31 91 ALA A N 1
ATOM 696 C CA . ALA A 1 91 ? -1.947 -0.310 3.790 1.00 84.31 91 ALA A CA 1
ATOM 697 C C . ALA A 1 91 ? -1.124 -0.844 2.614 1.00 84.31 91 ALA A C 1
ATOM 699 O O . ALA A 1 91 ? -1.672 -1.201 1.566 1.00 84.31 91 ALA A O 1
ATOM 700 N N . MET A 1 92 ? 0.202 -0.887 2.781 1.00 86.25 92 MET A N 1
ATOM 701 C CA . MET A 1 92 ? 1.148 -1.274 1.732 1.00 86.25 92 MET A CA 1
ATOM 702 C C . MET A 1 92 ? 1.710 -2.685 1.935 1.00 86.25 92 MET A C 1
ATOM 704 O O . MET A 1 92 ? 2.874 -2.886 2.266 1.00 86.25 92 MET A O 1
ATOM 708 N N . LYS A 1 93 ? 0.877 -3.688 1.670 1.00 88.06 93 LYS A N 1
ATOM 709 C CA . LYS A 1 93 ? 1.300 -5.096 1.692 1.00 88.06 93 LYS A CA 1
ATOM 710 C C . LYS A 1 93 ? 1.983 -5.522 0.395 1.00 88.06 93 LYS A C 1
ATOM 712 O O . LYS A 1 93 ? 1.901 -4.826 -0.622 1.00 88.06 93 LYS A O 1
ATOM 717 N N . ARG A 1 94 ? 2.587 -6.711 0.402 1.00 89.38 94 ARG A N 1
ATOM 718 C CA . ARG A 1 94 ? 3.323 -7.303 -0.734 1.00 89.38 94 ARG A CA 1
ATOM 719 C C . ARG A 1 94 ? 2.636 -7.153 -2.097 1.00 89.38 94 ARG A C 1
ATOM 721 O O . ARG A 1 94 ? 3.237 -6.607 -3.012 1.00 89.38 94 ARG A O 1
ATOM 728 N N . THR A 1 95 ? 1.385 -7.592 -2.251 1.00 87.50 95 THR A N 1
ATOM 729 C CA . THR A 1 95 ? 0.670 -7.535 -3.545 1.00 87.50 95 THR A CA 1
ATOM 730 C C . THR A 1 95 ? 0.483 -6.110 -4.053 1.00 87.50 95 THR A C 1
ATOM 732 O O . THR A 1 95 ? 0.596 -5.867 -5.253 1.00 87.50 95 THR A O 1
ATOM 735 N N . LYS A 1 96 ? 0.248 -5.155 -3.148 1.00 86.06 96 LYS A N 1
ATOM 736 C CA . LYS A 1 96 ? 0.111 -3.741 -3.497 1.00 86.06 96 LYS A CA 1
ATOM 737 C C . LYS A 1 96 ? 1.459 -3.126 -3.864 1.00 86.06 96 LYS A C 1
ATOM 739 O O . LYS A 1 96 ? 1.537 -2.434 -4.871 1.00 86.06 96 LYS A O 1
ATOM 744 N N . ALA A 1 97 ? 2.516 -3.428 -3.109 1.00 85.56 97 ALA A N 1
ATOM 745 C CA . ALA A 1 97 ? 3.874 -2.989 -3.425 1.00 85.56 97 ALA A CA 1
ATOM 746 C C . ALA A 1 97 ? 4.313 -3.494 -4.811 1.00 85.56 97 ALA A C 1
ATOM 748 O O . ALA A 1 97 ? 4.762 -2.705 -5.640 1.00 85.56 97 ALA A O 1
ATOM 749 N N . THR A 1 98 ? 4.085 -4.778 -5.114 1.00 85.81 98 THR A N 1
ATOM 750 C CA . THR A 1 98 ? 4.375 -5.350 -6.437 1.00 85.81 98 THR A CA 1
ATOM 751 C C . THR A 1 98 ? 3.566 -4.674 -7.541 1.00 85.81 98 THR A C 1
ATOM 753 O O . THR A 1 98 ? 4.137 -4.309 -8.568 1.00 85.81 98 THR A O 1
ATOM 756 N N . ALA A 1 99 ? 2.262 -4.462 -7.337 1.00 85.38 99 ALA A N 1
ATOM 757 C CA . ALA A 1 99 ? 1.412 -3.786 -8.315 1.00 85.38 99 ALA A CA 1
ATOM 758 C C . ALA A 1 99 ? 1.884 -2.349 -8.590 1.00 85.38 99 ALA A C 1
ATOM 760 O O . ALA A 1 99 ? 1.985 -1.945 -9.741 1.00 85.38 99 ALA A O 1
ATOM 761 N N . VAL A 1 100 ? 2.241 -1.588 -7.552 1.00 84.94 100 VAL A N 1
ATOM 762 C CA . VAL A 1 100 ? 2.749 -0.216 -7.703 1.00 84.94 100 VAL A CA 1
ATOM 763 C C . VAL A 1 100 ? 4.069 -0.197 -8.474 1.00 84.94 100 VAL A C 1
ATOM 765 O O . VAL A 1 100 ? 4.236 0.601 -9.393 1.00 84.94 100 VAL A O 1
ATOM 768 N N . ILE A 1 101 ? 5.000 -1.094 -8.161 1.00 82.94 101 ILE A N 1
ATOM 769 C CA . ILE A 1 101 ? 6.301 -1.127 -8.840 1.00 82.94 101 ILE A CA 1
ATOM 770 C C . ILE A 1 101 ? 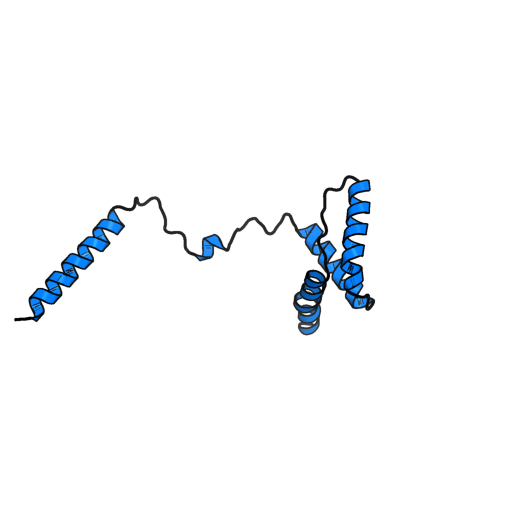6.139 -1.517 -10.311 1.00 82.94 101 ILE A C 1
ATOM 772 O O . ILE A 1 101 ? 6.686 -0.852 -11.189 1.00 82.94 101 ILE A O 1
ATOM 776 N N . THR A 1 102 ? 5.361 -2.561 -10.593 1.00 81.69 102 THR A N 1
ATOM 777 C CA . THR A 1 102 ? 5.168 -3.074 -11.959 1.00 81.69 102 THR A CA 1
ATOM 778 C C . THR A 1 102 ? 4.343 -2.135 -12.840 1.00 81.69 102 THR A C 1
ATOM 780 O O . THR A 1 102 ? 4.743 -1.848 -13.965 1.00 81.69 102 THR A O 1
ATOM 783 N N . GLU A 1 103 ? 3.228 -1.604 -12.342 1.00 76.75 103 GLU A N 1
ATOM 784 C CA . GLU A 1 103 ? 2.326 -0.780 -13.155 1.00 76.75 103 GLU A CA 1
ATOM 785 C C . GLU A 1 103 ? 2.744 0.688 -13.219 1.00 76.75 103 GLU A C 1
ATOM 787 O O . GLU A 1 103 ? 2.561 1.345 -14.248 1.00 76.75 103 GLU A O 1
ATOM 792 N N . VAL A 1 104 ? 3.294 1.223 -12.125 1.00 66.69 104 VAL A N 1
ATOM 793 C CA . VAL A 1 104 ? 3.589 2.656 -12.007 1.00 66.69 104 VAL A CA 1
ATOM 794 C C . VAL A 1 104 ? 5.062 2.924 -12.291 1.00 66.69 104 VAL A C 1
ATOM 796 O O . VAL A 1 104 ? 5.366 3.707 -13.187 1.00 66.69 104 VAL A O 1
ATOM 799 N N . LEU A 1 105 ? 5.990 2.264 -11.593 1.00 66.62 105 LEU A N 1
ATOM 800 C CA . LEU A 1 105 ? 7.416 2.603 -11.701 1.00 66.62 105 LEU A CA 1
ATOM 801 C C . LEU A 1 105 ? 8.062 2.080 -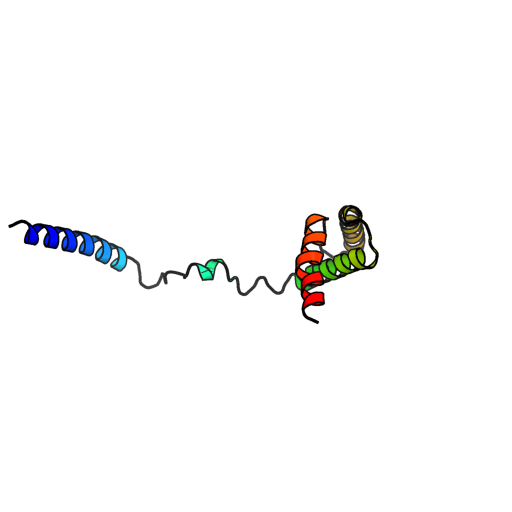12.991 1.00 66.62 105 LEU A C 1
ATOM 803 O O . LEU A 1 105 ? 8.728 2.843 -13.693 1.00 66.62 105 LEU A O 1
ATOM 807 N N . VAL A 1 106 ? 7.831 0.814 -13.356 1.00 69.75 106 VAL A N 1
ATOM 808 C CA . VAL A 1 106 ? 8.391 0.230 -14.593 1.00 69.75 106 VAL A CA 1
ATOM 809 C C . VAL A 1 106 ? 7.851 0.945 -15.834 1.00 69.75 106 VAL A C 1
ATOM 811 O O . VAL A 1 106 ? 8.598 1.251 -16.763 1.00 69.75 106 VAL A O 1
ATOM 814 N N . LYS A 1 107 ? 6.558 1.281 -15.843 1.00 64.06 107 LYS A N 1
ATOM 815 C CA . LYS A 1 107 ? 5.930 1.986 -16.965 1.00 64.06 107 LYS A CA 1
ATOM 816 C C . LYS A 1 107 ? 6.420 3.424 -17.118 1.00 64.06 107 LYS A C 1
ATOM 818 O O . LYS A 1 107 ? 6.518 3.895 -18.246 1.00 64.06 107 LYS A O 1
ATOM 823 N N . VAL A 1 108 ? 6.714 4.118 -16.015 1.00 61.00 108 VAL A N 1
ATOM 824 C CA . VAL A 1 108 ? 7.306 5.466 -16.046 1.00 61.00 108 VAL A CA 1
ATOM 825 C C . VAL A 1 108 ? 8.737 5.412 -16.574 1.00 61.00 108 VAL A C 1
ATOM 827 O O . VAL A 1 108 ? 9.064 6.185 -17.469 1.00 61.00 108 VAL A O 1
ATOM 830 N N . LYS A 1 109 ? 9.554 4.457 -16.110 1.00 58.56 109 LYS A N 1
ATOM 831 C CA . LYS A 1 109 ? 10.925 4.269 -16.609 1.00 58.56 109 LYS A CA 1
ATOM 832 C C . LYS A 1 109 ? 10.976 3.988 -18.116 1.00 58.56 109 LYS A C 1
ATOM 834 O O . LYS A 1 109 ? 11.859 4.497 -18.782 1.00 58.56 109 LYS A O 1
ATOM 839 N N . ASN A 1 110 ? 10.021 3.229 -18.656 1.00 60.03 110 ASN A N 1
ATOM 840 C CA . ASN A 1 110 ? 9.971 2.900 -20.087 1.00 60.03 110 ASN A CA 1
ATOM 841 C C . ASN A 1 110 ? 9.429 4.028 -20.990 1.00 60.03 110 ASN A C 1
ATOM 843 O O . ASN A 1 110 ? 9.390 3.853 -22.206 1.00 60.03 110 ASN A O 1
ATOM 847 N N . ARG A 1 111 ? 8.940 5.144 -20.430 1.00 51.66 111 ARG A N 1
ATOM 848 C CA . ARG A 1 111 ? 8.463 6.310 -21.202 1.00 51.66 111 ARG A CA 1
ATOM 849 C C . ARG A 1 111 ? 9.447 7.485 -21.225 1.00 51.66 111 ARG A C 1
ATOM 851 O O . ARG A 1 111 ? 9.142 8.481 -21.879 1.00 51.66 111 ARG A O 1
ATOM 858 N N . LEU A 1 112 ? 10.550 7.383 -20.488 1.00 49.72 112 LEU A N 1
ATOM 859 C CA . LEU A 1 112 ? 11.656 8.341 -20.468 1.00 49.72 112 LEU A CA 1
ATOM 860 C C . LEU A 1 112 ? 12.775 7.830 -21.376 1.00 49.72 112 LEU A C 1
ATOM 862 O O . LEU A 1 112 ? 13.394 8.684 -22.042 1.00 49.72 112 LEU A O 1
#

Organism: Parnassius apollo (NCBI:txid110799)

Foldseek 3Di:
DPVPVVVVVVVVVVVVVVVVVVPPPPPPPPDDPVVVVDPVPPPPPCVVLVVVLLVVLVVCVVVVNDLQVQQVVQVVVVVVCVVVVHPDRNDNHSVNSVCSCVVPVVVVVVVD

Radius of gyration: 27.82 Å; chains: 1; bounding box: 71×28×65 Å

Secondary structure (DSSP, 8-state):
--HHHHHHHHHHHHHHHHHHHHTS-TT-----GGGGT--TTSSSSSHHHHHHHHHHHHHHHHTT--HHHHHHHHHHHHHHHHHTT--------HHHHHHHIIIIIHHHHTT-